Protein AF-A0A2V7X8F3-F1 (afdb_monomer_lite)

Radius of gyration: 17.61 Å; chains: 1; bounding box: 45×26×50 Å

Secondary structure (DSSP, 8-state):
-EEEEEEE-STTTTT--SS--SSGGGEEE-TTS-EEE-S---HHHHHHHHHHHHHSSTTTTEEEEEEEEEHHHHHHHHHHHHHTT-SSS-S-HHIIIIISS-SS--S-EE-TTTHHHHHHHHHHHHTTGGG--HHHHHHHHHHHHHHHHHHHH---EE-

pLDDT: mean 93.35, std 6.49, range [61.75, 98.62]

Foldseek 3Di:
DADKKFWFACCVVVVNFPDDQPCNVQWDADPQRAIDGPDDDDPVSVVSRLVSCQRRDPCRGTPDMDGLTAQVLLVVLLVVQVVPQDDDDRLQCCCCPPNSVGGDDFPDWAQLVCLVSNLSSLVVVVVVVVPDDPSNNRNSVSSNVRSVSCPVRSGIMGD

Sequence (159 aa):
MSLDAYVRCSCIRDGKARKPHPFPDRFTWDESSAPSLTGDPDQAEWDAHDKWVQQACEHEGYLVSEFLGNITRIRNVREFVRGLQGNPGPKFPILLKKVVYDGTHTGDWVPANQTPELLKEVNLVLQSSDILTPGEQEFFEAMKRLCEASLATGNPIGF

Structure (mmCIF, N/CA/C/O backbone):
data_AF-A0A2V7X8F3-F1
#
_entry.id   AF-A0A2V7X8F3-F1
#
loop_
_atom_site.group_PDB
_atom_site.id
_atom_site.type_symbol
_atom_site.label_atom_id
_atom_site.label_alt_id
_atom_site.label_comp_id
_atom_site.label_asym_id
_atom_site.label_entity_id
_atom_site.label_seq_id
_atom_site.pdbx_PDB_ins_code
_atom_site.Cartn_x
_atom_site.Cartn_y
_atom_site.Cartn_z
_atom_site.occupancy
_atom_site.B_iso_or_equiv
_atom_site.auth_seq_id
_atom_site.auth_comp_id
_atom_site.auth_asym_id
_atom_site.auth_atom_id
_atom_site.pdbx_PDB_model_num
ATOM 1 N N . MET A 1 1 ? 6.928 13.513 10.601 1.00 83.12 1 MET A N 1
ATOM 2 C CA . MET A 1 1 ? 7.015 12.076 10.287 1.00 83.12 1 MET A CA 1
ATOM 3 C C . MET A 1 1 ? 5.606 11.513 10.228 1.00 83.12 1 MET A C 1
ATOM 5 O O . MET A 1 1 ? 4.801 11.839 11.107 1.00 83.12 1 MET A O 1
ATOM 9 N N . SER A 1 2 ? 5.318 10.765 9.171 1.00 92.06 2 SER A N 1
ATOM 10 C CA . SER A 1 2 ? 4.011 10.199 8.845 1.00 92.06 2 SER A CA 1
ATOM 11 C C . SER A 1 2 ? 4.119 8.715 8.545 1.00 92.06 2 SER A C 1
ATOM 13 O O . SER A 1 2 ? 5.218 8.206 8.337 1.00 92.06 2 SER A O 1
ATOM 15 N N . LEU A 1 3 ? 2.963 8.065 8.562 1.00 95.31 3 LEU A N 1
ATOM 16 C CA . LEU A 1 3 ? 2.736 6.771 7.968 1.00 95.31 3 LEU A CA 1
ATOM 17 C C . LEU A 1 3 ? 1.875 6.982 6.725 1.00 95.31 3 LEU A C 1
ATOM 19 O O . LEU A 1 3 ? 0.766 7.524 6.802 1.00 95.31 3 LEU A O 1
ATOM 23 N N . ASP A 1 4 ? 2.411 6.539 5.606 1.00 96.12 4 ASP A N 1
ATOM 24 C CA . ASP A 1 4 ? 1.786 6.532 4.298 1.00 96.12 4 ASP A CA 1
ATOM 25 C C . ASP A 1 4 ? 1.704 5.072 3.853 1.00 96.12 4 ASP A C 1
ATOM 27 O O . ASP A 1 4 ? 2.460 4.230 4.334 1.00 96.12 4 ASP A O 1
ATOM 31 N N . ALA A 1 5 ? 0.748 4.741 2.994 1.00 97.31 5 ALA A N 1
ATOM 32 C CA . ALA A 1 5 ? 0.618 3.383 2.494 1.00 97.31 5 ALA A CA 1
ATOM 33 C C . ALA A 1 5 ? 0.110 3.366 1.062 1.00 97.31 5 ALA A C 1
ATOM 35 O O . ALA A 1 5 ? -0.655 4.236 0.641 1.00 97.31 5 ALA A O 1
ATOM 36 N N . TYR A 1 6 ? 0.512 2.351 0.308 1.00 97.06 6 TYR A N 1
ATOM 37 C CA . TYR A 1 6 ? 0.161 2.249 -1.099 1.00 97.06 6 TYR A CA 1
ATOM 38 C C . TYR A 1 6 ? -0.014 0.805 -1.559 1.00 97.06 6 TYR A C 1
ATOM 40 O O . TYR A 1 6 ? 0.518 -0.142 -0.982 1.00 97.06 6 TYR A O 1
ATOM 48 N N . VAL A 1 7 ? -0.740 0.648 -2.664 1.00 97.25 7 VAL A N 1
ATOM 49 C CA . VAL A 1 7 ? -0.807 -0.591 -3.441 1.00 97.25 7 VAL A CA 1
ATOM 50 C C . VAL A 1 7 ? -0.460 -0.264 -4.882 1.00 97.25 7 VAL A C 1
ATOM 52 O O . VAL A 1 7 ? -1.083 0.598 -5.507 1.00 97.25 7 VAL A O 1
ATOM 55 N N . ARG A 1 8 ? 0.530 -0.967 -5.434 1.00 95.44 8 ARG A N 1
ATOM 56 C CA . ARG A 1 8 ? 0.925 -0.792 -6.835 1.00 95.44 8 ARG A CA 1
ATOM 57 C C . ARG A 1 8 ? -0.156 -1.293 -7.787 1.00 95.44 8 ARG A C 1
ATOM 59 O O . ARG A 1 8 ? -0.854 -2.264 -7.499 1.00 95.44 8 ARG A O 1
ATOM 66 N N . CYS A 1 9 ? -0.272 -0.668 -8.954 1.00 95.19 9 CYS A N 1
ATOM 67 C CA . CYS A 1 9 ? -1.123 -1.205 -10.016 1.00 95.19 9 CYS A CA 1
ATOM 68 C C . CYS A 1 9 ? -0.503 -2.475 -10.632 1.00 95.19 9 CYS A C 1
ATOM 70 O O . CYS A 1 9 ? 0.702 -2.708 -10.542 1.00 95.19 9 CYS A O 1
ATOM 72 N N . SER A 1 10 ? -1.315 -3.288 -11.307 1.00 94.94 10 SER A N 1
ATOM 73 C CA . SER A 1 10 ? -0.842 -4.467 -12.047 1.00 94.94 10 SER A CA 1
ATOM 74 C C . SER A 1 10 ? -0.542 -4.184 -13.523 1.00 94.94 10 SER A C 1
ATOM 76 O O . SER A 1 10 ? -0.138 -5.088 -14.244 1.00 94.94 10 SER A O 1
ATOM 78 N N . CYS A 1 11 ? -0.717 -2.946 -14.004 1.00 95.25 11 CYS A N 1
ATOM 79 C CA . CYS A 1 11 ? -0.718 -2.635 -15.439 1.00 95.25 11 CYS A CA 1
ATOM 80 C C . CYS A 1 11 ? 0.555 -3.069 -16.172 1.00 95.25 11 CYS A C 1
ATOM 82 O O . CYS A 1 11 ? 0.457 -3.619 -17.264 1.00 95.25 11 CYS A O 1
ATOM 84 N N . ILE A 1 12 ? 1.732 -2.845 -15.583 1.00 94.25 12 ILE A N 1
ATOM 85 C CA . ILE A 1 12 ? 3.006 -3.260 -16.186 1.00 94.25 12 ILE A CA 1
ATOM 86 C C . ILE A 1 12 ? 3.069 -4.789 -16.304 1.00 94.25 12 ILE A C 1
ATOM 88 O O . ILE A 1 12 ? 3.363 -5.308 -17.378 1.00 94.25 12 ILE A O 1
ATOM 92 N N . ARG A 1 13 ? 2.727 -5.508 -15.227 1.00 92.56 13 ARG A N 1
ATOM 93 C CA . ARG A 1 13 ? 2.693 -6.979 -15.195 1.00 92.56 13 ARG A CA 1
ATOM 94 C C . ARG A 1 13 ? 1.686 -7.557 -16.189 1.00 92.56 13 ARG A C 1
ATOM 96 O O . ARG A 1 13 ? 1.964 -8.567 -16.822 1.00 92.56 13 ARG A O 1
ATOM 103 N N . ASP A 1 14 ? 0.553 -6.886 -16.361 1.00 94.00 14 ASP A N 1
ATOM 104 C CA . ASP A 1 14 ? -0.520 -7.290 -17.272 1.00 94.00 14 ASP A CA 1
ATOM 105 C C . ASP A 1 14 ? -0.251 -6.875 -18.736 1.00 94.00 14 ASP A C 1
ATOM 107 O O . ASP A 1 14 ? -1.139 -6.989 -19.582 1.00 94.00 14 ASP A O 1
ATOM 111 N N . GLY A 1 15 ? 0.937 -6.342 -19.052 1.00 92.81 15 GLY A N 1
ATOM 112 C CA . GLY A 1 15 ? 1.315 -5.940 -20.412 1.00 92.81 15 GLY A CA 1
ATOM 113 C C . GLY A 1 15 ? 0.616 -4.675 -20.923 1.00 92.81 15 GLY A C 1
ATOM 114 O O . GLY A 1 15 ? 0.593 -4.423 -22.124 1.00 92.81 15 GLY A O 1
ATOM 115 N N . LYS A 1 16 ? 0.051 -3.857 -20.030 1.00 93.81 16 LYS A N 1
ATOM 116 C CA . LYS A 1 16 ? -0.671 -2.612 -20.356 1.00 93.81 16 LYS A CA 1
ATOM 117 C C . LYS A 1 16 ? 0.231 -1.372 -20.350 1.00 93.81 16 LYS A C 1
ATOM 119 O O . LYS A 1 16 ? -0.269 -0.248 -20.322 1.00 93.81 16 LYS A O 1
ATOM 124 N N . ALA A 1 17 ? 1.551 -1.557 -20.333 1.00 93.62 17 ALA A N 1
ATOM 125 C CA . ALA A 1 17 ? 2.494 -0.451 -20.401 1.00 93.62 17 ALA A CA 1
ATOM 126 C C . ALA A 1 17 ? 2.414 0.242 -21.773 1.00 93.62 17 ALA A C 1
ATOM 128 O O . ALA A 1 17 ? 2.504 -0.401 -22.816 1.00 93.62 17 ALA A O 1
ATOM 129 N N . ARG A 1 18 ? 2.273 1.571 -21.780 1.00 91.88 18 ARG A N 1
ATOM 130 C CA . ARG A 1 18 ? 2.137 2.387 -23.002 1.00 91.88 18 ARG A CA 1
ATOM 131 C C . ARG A 1 18 ? 3.407 2.419 -23.854 1.00 91.88 18 ARG A C 1
ATOM 133 O O . ARG A 1 18 ? 3.336 2.670 -25.054 1.00 91.88 18 ARG A O 1
ATOM 140 N N . LYS A 1 19 ? 4.570 2.237 -23.227 1.00 91.12 19 LYS A N 1
ATOM 141 C CA . LYS A 1 19 ? 5.893 2.283 -23.859 1.00 91.12 19 LYS A CA 1
ATOM 142 C C . LYS A 1 19 ? 6.751 1.125 -23.347 1.00 91.12 19 LYS A C 1
ATOM 144 O O . LYS A 1 19 ? 6.605 0.761 -22.180 1.00 91.12 19 LYS A O 1
ATOM 149 N N . PRO A 1 20 ? 7.668 0.583 -24.163 1.00 93.56 20 PRO A N 1
ATOM 150 C CA . PRO A 1 20 ? 8.621 -0.421 -23.700 1.00 93.56 20 PRO A CA 1
ATOM 151 C C . PRO A 1 20 ? 9.550 0.153 -22.623 1.00 93.56 20 PRO A C 1
ATOM 153 O O . PRO A 1 20 ? 9.831 1.354 -22.621 1.00 93.56 20 PRO A O 1
ATOM 156 N N . HIS A 1 21 ? 10.006 -0.709 -21.713 1.00 96.44 21 HIS A N 1
ATOM 157 C CA . HIS A 1 21 ? 10.983 -0.354 -20.683 1.00 96.44 21 HIS A CA 1
ATOM 158 C C . HIS A 1 21 ? 12.335 0.004 -21.338 1.00 96.44 21 HIS A C 1
ATOM 160 O O . HIS A 1 21 ? 12.723 -0.675 -22.290 1.00 96.44 21 HIS A O 1
ATOM 166 N N . PRO A 1 22 ? 13.065 1.034 -20.862 1.00 96.06 22 PRO A N 1
ATOM 167 C CA . PRO A 1 22 ? 14.349 1.449 -21.447 1.00 96.06 22 PRO A CA 1
ATOM 168 C C . PRO A 1 22 ? 15.447 0.376 -21.367 1.00 96.06 22 PRO A C 1
ATOM 170 O O . PRO A 1 22 ? 16.332 0.343 -22.216 1.00 96.06 22 PRO A O 1
ATOM 173 N N . PHE A 1 23 ? 15.362 -0.525 -20.385 1.00 96.56 23 PHE A N 1
ATOM 174 C CA . PHE A 1 23 ? 16.315 -1.618 -20.151 1.00 96.56 23 PHE A CA 1
ATOM 175 C C . PHE A 1 23 ? 15.576 -2.962 -20.013 1.00 96.56 23 PHE A C 1
ATOM 177 O O . PHE A 1 23 ? 15.403 -3.448 -18.896 1.00 96.56 23 PHE A O 1
ATOM 184 N N . PRO A 1 24 ? 15.015 -3.531 -21.092 1.00 94.44 24 PRO A N 1
ATOM 185 C CA . PRO A 1 24 ? 14.143 -4.705 -20.994 1.00 94.44 24 PRO A CA 1
ATOM 186 C C . PRO A 1 24 ? 14.872 -5.934 -20.433 1.00 94.44 24 PRO A C 1
ATOM 188 O O . PRO A 1 24 ? 14.309 -6.642 -19.606 1.00 94.44 24 PRO A O 1
ATOM 191 N N . ASP A 1 25 ? 16.142 -6.128 -20.794 1.00 96.12 25 ASP A N 1
ATOM 192 C CA . ASP A 1 25 ? 16.941 -7.286 -20.362 1.00 96.12 25 ASP A CA 1
ATOM 193 C C . ASP A 1 25 ? 17.358 -7.232 -18.884 1.00 96.12 25 ASP A C 1
ATOM 195 O O . ASP A 1 25 ? 17.817 -8.226 -18.328 1.00 96.12 25 ASP A O 1
ATOM 199 N N . ARG A 1 26 ? 17.210 -6.066 -18.242 1.00 96.06 26 ARG A N 1
ATOM 200 C CA . ARG A 1 26 ? 17.520 -5.848 -16.820 1.00 96.06 26 ARG A CA 1
ATOM 201 C C . ARG A 1 26 ? 16.272 -5.701 -15.956 1.00 96.06 26 ARG A C 1
ATOM 203 O O . ARG A 1 26 ? 16.394 -5.571 -14.741 1.00 96.06 26 ARG A O 1
ATOM 210 N N . PHE A 1 27 ? 15.091 -5.663 -16.568 1.00 96.38 27 PHE A N 1
ATOM 211 C CA . PHE A 1 27 ? 13.840 -5.451 -15.858 1.00 96.38 27 PHE A CA 1
ATOM 212 C C . PHE A 1 27 ? 13.476 -6.683 -15.027 1.00 96.38 27 PHE A C 1
ATOM 214 O O . PHE A 1 27 ? 13.430 -7.800 -15.540 1.00 96.38 27 PHE A O 1
ATOM 221 N N . THR A 1 28 ? 13.175 -6.470 -13.750 1.00 95.69 28 THR A N 1
ATOM 222 C CA . THR A 1 28 ? 12.753 -7.528 -12.830 1.00 95.69 28 THR A CA 1
ATOM 223 C C . THR A 1 28 ? 11.691 -7.020 -11.858 1.00 95.69 28 THR A C 1
ATOM 225 O O . THR A 1 28 ? 11.369 -5.832 -11.827 1.00 95.69 28 THR A O 1
ATOM 228 N N . TRP A 1 29 ? 11.154 -7.934 -11.056 1.00 93.00 29 TRP A N 1
ATOM 229 C CA . TRP A 1 29 ? 10.313 -7.631 -9.905 1.00 93.00 29 TRP A CA 1
ATOM 230 C C . TRP A 1 29 ? 11.080 -7.956 -8.627 1.00 93.00 29 TRP A C 1
ATOM 232 O O . TRP A 1 29 ? 11.741 -8.995 -8.561 1.00 93.00 29 TRP A O 1
ATOM 242 N N . ASP A 1 30 ? 11.008 -7.077 -7.633 1.00 90.12 30 ASP A N 1
ATOM 243 C CA . ASP A 1 30 ? 11.584 -7.339 -6.315 1.00 90.12 30 ASP A CA 1
ATOM 244 C C . ASP A 1 30 ? 10.644 -8.175 -5.420 1.00 90.12 30 ASP A C 1
ATOM 246 O O . ASP A 1 30 ? 9.554 -8.594 -5.824 1.00 90.12 30 ASP A O 1
ATOM 250 N N . GLU A 1 31 ? 11.063 -8.423 -4.176 1.00 83.88 31 GLU A N 1
ATOM 251 C CA . GLU A 1 31 ? 10.294 -9.200 -3.192 1.00 83.88 31 GLU A CA 1
ATOM 252 C C . GLU A 1 31 ? 8.955 -8.546 -2.804 1.00 83.88 31 GLU A C 1
ATOM 254 O O . GLU A 1 31 ? 8.022 -9.234 -2.383 1.00 83.88 31 GLU A O 1
ATOM 259 N N . SER A 1 32 ? 8.830 -7.230 -2.993 1.00 81.56 32 SER A N 1
ATOM 260 C CA . SER A 1 32 ? 7.601 -6.462 -2.776 1.00 81.56 32 SER A CA 1
ATOM 261 C C . SER A 1 32 ? 6.706 -6.409 -4.022 1.00 81.56 32 SER A C 1
ATOM 263 O O . SER A 1 32 ? 5.683 -5.724 -4.035 1.00 81.56 32 SER A O 1
ATOM 265 N N . SER A 1 33 ? 7.050 -7.155 -5.081 1.00 84.69 33 SER A N 1
ATOM 266 C CA . SER A 1 33 ? 6.392 -7.073 -6.391 1.00 84.69 33 SER A CA 1
ATOM 267 C C . SER A 1 33 ? 6.457 -5.668 -7.009 1.00 84.69 33 SER A C 1
ATOM 269 O O . SER A 1 33 ? 5.574 -5.286 -7.783 1.00 84.69 33 SER A O 1
ATOM 271 N N . ALA A 1 34 ? 7.492 -4.889 -6.685 1.00 89.31 34 ALA A N 1
ATOM 272 C CA . ALA A 1 34 ? 7.766 -3.611 -7.322 1.00 89.31 34 ALA A CA 1
ATOM 273 C C . ALA A 1 34 ? 8.660 -3.793 -8.563 1.00 89.31 34 ALA A C 1
ATOM 275 O O . ALA A 1 34 ? 9.534 -4.665 -8.570 1.00 89.31 34 ALA A O 1
ATOM 276 N N . PRO A 1 35 ? 8.448 -2.989 -9.625 1.00 93.38 35 PRO A N 1
ATOM 277 C CA . PRO A 1 35 ? 9.386 -2.887 -10.738 1.00 93.38 35 PRO A CA 1
ATOM 278 C C . PRO A 1 35 ? 10.792 -2.550 -10.235 1.00 93.38 35 PRO A C 1
ATOM 280 O O . PRO A 1 35 ? 10.937 -1.681 -9.381 1.00 93.38 35 PRO A O 1
ATOM 283 N N . SER A 1 36 ? 11.809 -3.233 -10.755 1.00 95.44 36 SER A N 1
ATOM 284 C CA . SER A 1 36 ? 13.200 -3.025 -10.353 1.00 95.44 36 SER A CA 1
ATOM 285 C C . SER A 1 36 ? 14.176 -3.360 -11.489 1.00 95.44 36 SER A C 1
ATOM 287 O O . SER A 1 36 ? 13.776 -3.809 -12.571 1.00 95.44 36 SER A O 1
ATOM 289 N N . LEU A 1 37 ? 15.467 -3.141 -11.240 1.00 96.88 37 LEU A N 1
ATOM 290 C CA . LEU A 1 37 ? 16.572 -3.424 -12.151 1.00 96.88 37 LEU A CA 1
ATOM 291 C C . LEU A 1 37 ? 17.540 -4.439 -11.537 1.00 96.88 37 LEU A C 1
ATOM 293 O O . LEU A 1 37 ? 17.941 -4.317 -10.383 1.00 96.88 37 LEU A O 1
ATOM 297 N N . THR A 1 38 ? 17.983 -5.415 -12.327 1.00 96.56 38 THR A N 1
ATOM 298 C CA . THR A 1 38 ? 19.067 -6.327 -11.934 1.00 96.56 38 THR A CA 1
ATOM 299 C C . THR A 1 38 ? 20.450 -5.688 -12.101 1.00 96.56 38 THR A C 1
ATOM 301 O O . THR A 1 38 ? 20.650 -4.823 -12.964 1.00 96.56 38 THR A O 1
ATOM 304 N N . GLY A 1 39 ? 21.440 -6.215 -11.376 1.00 93.69 39 GLY A N 1
ATOM 305 C CA . GLY A 1 39 ? 22.843 -5.801 -11.462 1.00 93.69 39 GLY A CA 1
ATOM 306 C C . GLY A 1 39 ? 23.160 -4.662 -10.498 1.00 93.69 39 GLY A C 1
ATOM 307 O O . GLY A 1 39 ? 22.597 -4.616 -9.410 1.00 93.69 39 GLY A O 1
ATOM 308 N N . ASP A 1 40 ? 24.050 -3.761 -10.910 1.00 94.50 40 ASP A N 1
ATOM 309 C CA . ASP A 1 40 ? 24.426 -2.555 -10.161 1.00 94.50 40 ASP A CA 1
ATOM 310 C C . ASP A 1 40 ? 24.089 -1.328 -11.027 1.00 94.50 40 ASP A C 1
ATOM 312 O O . ASP A 1 40 ? 24.925 -0.900 -11.828 1.00 94.50 40 ASP A O 1
ATOM 316 N N . PRO A 1 41 ? 22.818 -0.873 -11.046 1.00 95.94 41 PRO A N 1
ATOM 317 C CA . PRO A 1 41 ? 22.398 0.235 -11.895 1.00 95.94 41 PRO A CA 1
ATOM 318 C C . PRO A 1 41 ? 22.968 1.557 -11.395 1.00 95.94 41 PRO A C 1
ATOM 320 O O . PRO A 1 41 ? 22.945 1.837 -10.194 1.00 95.94 41 PRO A O 1
ATOM 323 N N . ASP A 1 42 ? 23.433 2.391 -12.321 1.00 97.25 42 ASP A N 1
ATOM 324 C CA . ASP A 1 42 ? 23.843 3.749 -11.976 1.00 97.25 42 ASP A CA 1
ATOM 325 C C . ASP A 1 42 ? 22.631 4.678 -11.748 1.00 97.25 42 ASP A C 1
ATOM 327 O O . ASP A 1 42 ? 21.471 4.312 -11.959 1.00 97.25 42 ASP A O 1
ATOM 331 N N . GLN A 1 43 ? 22.891 5.910 -11.298 1.00 97.25 43 GLN A N 1
ATOM 332 C CA . GLN A 1 43 ? 21.829 6.885 -11.026 1.00 97.25 43 GLN A CA 1
ATOM 333 C C . GLN A 1 43 ? 20.996 7.217 -12.273 1.00 97.25 43 GLN A C 1
ATOM 335 O O . GLN A 1 43 ? 19.787 7.396 -12.168 1.00 97.25 43 GLN A O 1
ATOM 340 N N . ALA A 1 44 ? 21.617 7.296 -13.451 1.00 97.75 44 ALA A N 1
ATOM 341 C CA . ALA A 1 44 ? 20.901 7.633 -14.676 1.00 97.75 44 ALA A CA 1
ATOM 342 C C . ALA A 1 44 ? 19.975 6.487 -15.112 1.00 97.75 44 ALA A C 1
ATOM 344 O O . ALA A 1 44 ? 18.888 6.733 -15.642 1.00 97.75 44 ALA A O 1
ATOM 345 N N . GLU A 1 45 ? 20.380 5.241 -14.868 1.00 97.56 45 GLU A N 1
ATOM 346 C CA . GLU A 1 45 ? 19.537 4.069 -15.087 1.00 97.56 45 GLU A CA 1
ATOM 347 C C . GLU A 1 45 ? 18.344 4.038 -14.128 1.00 97.56 45 GLU A C 1
ATOM 349 O O . GLU A 1 45 ? 17.222 3.798 -14.585 1.00 97.56 45 GLU A O 1
ATOM 354 N N . TRP A 1 46 ? 18.550 4.350 -12.843 1.00 97.25 46 TRP A N 1
ATOM 355 C CA . TRP A 1 46 ? 17.455 4.501 -11.879 1.00 97.25 46 TRP A CA 1
ATOM 356 C C . TRP A 1 46 ? 16.491 5.622 -12.269 1.00 97.25 46 TRP A C 1
ATOM 358 O O . TRP A 1 46 ? 15.286 5.390 -12.341 1.00 97.25 46 TRP A O 1
ATOM 368 N N . ASP A 1 47 ? 17.002 6.797 -12.641 1.00 97.69 47 ASP A N 1
ATOM 369 C CA . ASP A 1 47 ? 16.172 7.927 -13.070 1.00 97.69 47 ASP A CA 1
ATOM 370 C C . ASP A 1 47 ? 15.319 7.570 -14.302 1.00 97.69 47 ASP A C 1
ATOM 372 O O . ASP A 1 47 ? 14.139 7.927 -14.398 1.00 97.69 47 ASP A O 1
ATOM 376 N N . ALA A 1 48 ? 15.903 6.855 -15.271 1.00 97.75 48 ALA A N 1
ATOM 377 C CA . ALA A 1 48 ? 15.193 6.406 -16.464 1.00 97.75 48 ALA A CA 1
ATOM 378 C C . ALA A 1 48 ? 14.150 5.320 -16.152 1.00 97.75 48 ALA A C 1
ATOM 380 O O . ALA A 1 48 ? 13.058 5.348 -16.732 1.00 97.75 48 ALA A O 1
ATOM 381 N N . HIS A 1 49 ? 14.462 4.393 -15.242 1.00 96.75 49 HIS A N 1
ATOM 382 C CA . HIS A 1 49 ? 13.534 3.376 -14.750 1.00 96.75 49 HIS A CA 1
ATOM 383 C C . HIS A 1 49 ? 12.340 4.008 -14.029 1.00 96.75 49 HIS A C 1
ATOM 385 O O . HIS A 1 49 ? 11.201 3.781 -14.434 1.00 96.75 49 HIS A O 1
ATOM 391 N N . ASP A 1 50 ? 12.581 4.861 -13.034 1.00 95.62 50 ASP A N 1
ATOM 392 C CA . ASP A 1 50 ? 11.535 5.495 -12.228 1.00 95.62 50 ASP A CA 1
ATOM 393 C C . ASP A 1 50 ? 10.615 6.360 -13.086 1.00 95.62 50 ASP A C 1
ATOM 395 O O . ASP A 1 50 ? 9.384 6.274 -13.002 1.00 95.62 50 ASP A O 1
ATOM 399 N N . LYS A 1 51 ? 11.205 7.141 -13.999 1.00 96.50 51 LYS A N 1
ATOM 400 C CA . LYS A 1 51 ? 10.445 7.922 -14.976 1.00 96.50 51 LYS A CA 1
ATOM 401 C C . LYS A 1 51 ? 9.582 7.032 -15.862 1.00 96.50 51 LYS A C 1
ATOM 403 O O . LYS A 1 51 ? 8.451 7.399 -16.183 1.00 96.50 51 LYS A O 1
ATOM 408 N N . TRP A 1 52 ? 10.101 5.881 -16.287 1.00 97.00 52 TRP A N 1
ATOM 409 C CA . TRP A 1 52 ? 9.311 4.938 -17.065 1.00 97.00 52 TRP A CA 1
ATOM 410 C C . TRP A 1 52 ? 8.170 4.349 -16.233 1.00 97.00 52 TRP A C 1
ATOM 412 O O . TRP A 1 52 ? 7.042 4.350 -16.717 1.00 97.00 52 TRP A O 1
ATOM 422 N N . VAL A 1 53 ? 8.412 3.918 -14.990 1.00 95.31 53 VAL A N 1
ATOM 423 C CA . VAL A 1 53 ? 7.380 3.353 -14.100 1.00 95.31 53 VAL A CA 1
ATOM 424 C C . VAL A 1 53 ? 6.228 4.342 -13.907 1.00 95.31 53 VAL A C 1
ATOM 426 O O . VAL A 1 53 ? 5.066 3.966 -14.076 1.00 95.31 53 VAL A O 1
ATOM 429 N N . GLN A 1 54 ? 6.543 5.615 -13.653 1.00 94.31 54 GLN A N 1
ATOM 430 C CA . GLN A 1 54 ? 5.55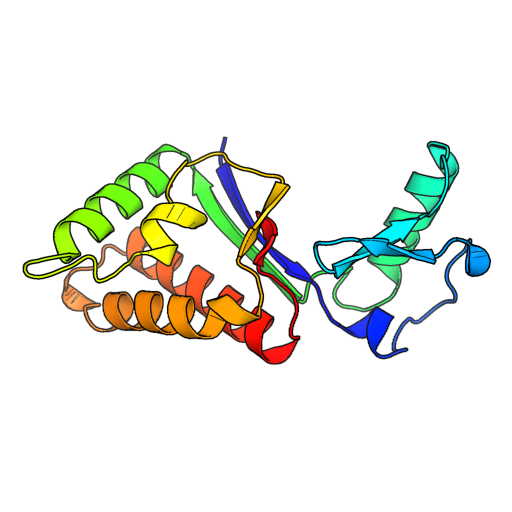0 6.686 -13.508 1.00 94.31 54 GLN A CA 1
ATOM 431 C C . GLN A 1 54 ? 4.749 6.946 -14.792 1.00 94.31 54 GLN A C 1
ATOM 433 O O . GLN A 1 54 ? 3.598 7.357 -14.736 1.00 94.31 54 GLN A O 1
ATOM 438 N N . GLN A 1 55 ? 5.326 6.710 -15.971 1.00 95.38 55 GLN A N 1
ATOM 439 C CA . GLN A 1 55 ? 4.678 7.013 -17.255 1.00 95.38 55 GLN A CA 1
ATOM 440 C C . GLN A 1 55 ? 4.109 5.778 -17.964 1.00 95.38 55 GLN A C 1
ATOM 442 O O . GLN A 1 55 ? 3.451 5.905 -19.004 1.00 95.38 55 GLN A O 1
ATOM 447 N N . ALA A 1 56 ? 4.362 4.582 -17.430 1.00 94.75 56 ALA A N 1
ATOM 448 C CA . ALA A 1 56 ? 4.003 3.322 -18.063 1.00 94.75 56 ALA A CA 1
ATOM 449 C C . ALA A 1 56 ? 2.484 3.158 -18.189 1.00 94.75 56 ALA A C 1
ATOM 451 O O . ALA A 1 56 ? 2.013 2.564 -19.158 1.00 94.75 56 ALA A O 1
ATOM 452 N N . CYS A 1 57 ? 1.701 3.699 -17.256 1.00 95.00 57 CYS A N 1
ATOM 453 C CA . CYS A 1 57 ? 0.242 3.628 -17.265 1.00 95.00 57 CYS A CA 1
ATOM 454 C C . CYS A 1 57 ? -0.381 4.883 -16.636 1.00 95.00 57 CYS A C 1
ATOM 456 O O . CYS A 1 57 ? 0.326 5.742 -16.126 1.00 95.00 57 CYS A O 1
ATOM 458 N N . GLU A 1 58 ? -1.710 4.984 -16.670 1.00 94.25 58 GLU A N 1
ATOM 459 C CA . GLU A 1 58 ? -2.463 6.112 -16.086 1.00 94.25 58 GLU A CA 1
ATOM 460 C C . GLU A 1 58 ? -2.394 6.173 -14.562 1.00 94.25 58 GLU A C 1
ATOM 462 O O . GLU A 1 58 ? -2.621 7.227 -13.987 1.00 94.25 58 GLU A O 1
ATOM 467 N N . HIS A 1 59 ? -2.067 5.054 -13.919 1.00 94.31 59 HIS A N 1
ATOM 468 C CA . HIS A 1 59 ? -1.991 4.943 -12.465 1.00 94.31 59 HIS A CA 1
ATOM 469 C C . HIS A 1 59 ? -0.647 5.411 -11.894 1.00 94.31 59 HIS A C 1
ATOM 471 O O . HIS A 1 59 ? -0.426 5.289 -10.698 1.00 94.31 59 HIS A O 1
ATOM 477 N N . GLU A 1 60 ? 0.305 5.833 -12.732 1.00 93.81 60 GLU A N 1
ATOM 478 C CA . GLU A 1 60 ? 1.640 6.270 -12.289 1.00 93.81 60 GLU A CA 1
ATOM 479 C C . GLU A 1 60 ? 2.378 5.247 -11.395 1.00 93.81 60 GLU A C 1
ATOM 481 O O . GLU A 1 60 ? 3.223 5.584 -10.571 1.00 93.81 60 GLU A O 1
ATOM 486 N N . GLY A 1 61 ? 2.051 3.960 -11.557 1.00 91.94 61 GLY A N 1
ATOM 487 C CA . GLY A 1 61 ? 2.594 2.857 -10.763 1.00 91.94 61 GLY A CA 1
ATOM 488 C C . GLY A 1 61 ? 1.783 2.488 -9.513 1.00 91.94 61 GLY A C 1
ATOM 489 O O . GLY A 1 61 ? 1.984 1.387 -8.995 1.00 91.94 61 GLY A O 1
ATOM 490 N N . TYR A 1 62 ? 0.820 3.306 -9.080 1.00 94.62 62 TYR A N 1
ATOM 491 C CA . TYR A 1 62 ? 0.046 3.123 -7.845 1.00 94.62 62 TYR A CA 1
ATOM 492 C C . TYR A 1 62 ? -1.458 3.054 -8.120 1.00 94.62 62 TYR A C 1
ATOM 494 O O . TYR A 1 62 ? -2.048 3.979 -8.662 1.00 94.62 62 TYR A O 1
ATOM 502 N N . LEU A 1 63 ? -2.109 1.957 -7.728 1.00 95.81 63 LEU A N 1
ATOM 503 C CA . LEU A 1 63 ? -3.569 1.857 -7.816 1.00 95.81 63 LEU A CA 1
ATOM 504 C C . LEU A 1 63 ? -4.249 2.677 -6.713 1.00 95.81 63 LEU A C 1
ATOM 506 O O . LEU A 1 63 ? -5.273 3.306 -6.956 1.00 95.81 63 LEU A O 1
ATOM 510 N N . VAL A 1 64 ? -3.676 2.652 -5.508 1.00 97.19 64 VAL A N 1
ATOM 511 C CA . VAL A 1 64 ? -4.122 3.420 -4.340 1.00 97.19 64 VAL A CA 1
ATOM 512 C C . VAL A 1 64 ? -2.886 3.910 -3.588 1.00 97.19 64 VAL A C 1
ATOM 514 O O . VAL A 1 64 ? -1.925 3.156 -3.435 1.00 97.19 64 VAL A O 1
ATOM 517 N N . SER A 1 65 ? -2.927 5.154 -3.113 1.00 96.50 65 SER A N 1
ATOM 518 C CA . SER A 1 65 ? -1.927 5.762 -2.230 1.00 96.50 65 SER A CA 1
ATOM 519 C C . SER A 1 65 ? -2.656 6.616 -1.198 1.00 96.50 65 SER A C 1
ATOM 521 O O . SER A 1 65 ? -3.455 7.475 -1.566 1.00 96.50 65 SER A O 1
ATOM 523 N N . GLU A 1 66 ? -2.401 6.377 0.083 1.00 97.31 66 GLU A N 1
ATOM 524 C CA . GLU A 1 66 ? -3.148 6.966 1.193 1.00 97.31 66 GLU A CA 1
ATOM 525 C C . GLU A 1 66 ? -2.195 7.510 2.257 1.00 97.31 66 GLU A C 1
ATOM 527 O O . GLU A 1 66 ? -1.269 6.827 2.696 1.00 97.31 66 GLU A O 1
ATOM 532 N N . PHE A 1 67 ? -2.483 8.718 2.735 1.00 95.62 67 PHE A N 1
ATOM 533 C CA . PHE A 1 67 ? -1.881 9.248 3.952 1.00 95.62 67 PHE A CA 1
ATOM 534 C C . PHE A 1 67 ? -2.642 8.696 5.162 1.00 95.62 67 PHE A C 1
ATOM 536 O O . PHE A 1 67 ? -3.785 9.088 5.418 1.00 95.62 67 PHE A O 1
ATOM 543 N N . LEU A 1 68 ? -2.022 7.800 5.932 1.00 96.44 68 LEU A N 1
ATOM 544 C CA . LEU A 1 68 ? -2.678 7.169 7.082 1.00 96.44 68 LEU A CA 1
ATOM 545 C C . LEU A 1 68 ? -2.637 8.059 8.328 1.00 96.44 68 LEU A C 1
ATOM 547 O O . LEU A 1 68 ? -3.575 8.074 9.130 1.00 96.44 68 LEU A O 1
ATOM 551 N N . GLY A 1 69 ? -1.580 8.853 8.499 1.00 94.81 69 GLY A N 1
ATOM 552 C CA . GLY A 1 69 ? -1.501 9.800 9.603 1.00 94.81 69 GLY A CA 1
ATOM 553 C C . GLY A 1 69 ? -0.096 10.201 10.005 1.00 94.81 69 GLY A C 1
ATOM 554 O O . GLY A 1 69 ? 0.890 9.594 9.619 1.00 94.81 69 GLY A O 1
ATOM 555 N N . ASN A 1 70 ? 0.004 11.216 10.862 1.00 95.31 70 ASN A N 1
ATOM 556 C CA . ASN A 1 70 ? 1.252 11.500 11.567 1.00 95.31 70 ASN A CA 1
ATOM 557 C C . ASN A 1 70 ? 1.452 10.548 12.762 1.00 95.31 70 ASN A C 1
ATOM 559 O O . ASN A 1 70 ? 0.518 9.876 13.203 1.00 95.31 70 ASN A O 1
ATOM 563 N N . ILE A 1 71 ? 2.654 10.564 13.344 1.00 94.62 71 ILE A N 1
ATOM 564 C CA . ILE A 1 71 ? 3.013 9.724 14.500 1.00 94.62 71 ILE A CA 1
ATOM 565 C C . ILE A 1 71 ? 2.002 9.788 15.663 1.00 94.62 71 ILE A C 1
ATOM 567 O O . ILE A 1 71 ? 1.744 8.778 16.318 1.00 94.62 71 ILE A O 1
ATOM 571 N N . THR A 1 72 ? 1.394 10.953 15.913 1.00 94.56 72 THR A N 1
ATOM 572 C CA . THR A 1 72 ? 0.387 11.132 16.969 1.00 94.56 72 THR A CA 1
ATOM 573 C C . THR A 1 72 ? -0.913 10.416 16.617 1.00 94.56 72 THR A C 1
ATOM 575 O O . THR A 1 72 ? -1.452 9.695 17.455 1.00 94.56 72 THR A O 1
ATOM 578 N N . ARG A 1 73 ? -1.398 10.557 15.375 1.00 94.44 73 ARG A N 1
ATOM 579 C CA . ARG A 1 73 ? -2.589 9.840 14.894 1.00 94.44 73 ARG A CA 1
ATOM 580 C C . ARG A 1 73 ? -2.378 8.332 14.964 1.00 94.44 73 ARG A C 1
ATOM 582 O O . ARG A 1 73 ? -3.228 7.649 15.524 1.00 94.44 73 ARG A O 1
ATOM 589 N N . ILE A 1 74 ? -1.241 7.822 14.486 1.00 96.50 74 ILE A N 1
ATOM 590 C CA . ILE A 1 74 ? -0.972 6.376 14.503 1.00 96.50 74 ILE A CA 1
ATOM 591 C C . ILE A 1 74 ? -0.874 5.838 15.933 1.00 96.50 74 ILE A C 1
ATOM 593 O O . ILE A 1 74 ? -1.426 4.780 16.234 1.00 96.50 74 ILE A O 1
ATOM 597 N N . ARG A 1 75 ? -0.257 6.592 16.855 1.00 95.50 75 ARG A N 1
ATOM 598 C CA . ARG A 1 75 ? -0.269 6.242 18.282 1.00 95.50 75 ARG A CA 1
ATOM 599 C C . ARG A 1 75 ? -1.699 6.142 18.821 1.00 95.50 75 ARG A C 1
ATOM 601 O O . ARG A 1 75 ? -2.003 5.161 19.492 1.00 95.50 75 ARG A O 1
ATOM 608 N N . ASN A 1 76 ? -2.555 7.122 18.535 1.00 95.06 76 ASN A N 1
ATOM 609 C CA . ASN A 1 76 ? -3.936 7.133 19.023 1.00 95.06 76 ASN A CA 1
ATOM 610 C C . ASN A 1 76 ? -4.742 5.957 18.459 1.00 95.06 76 ASN A C 1
ATOM 612 O O . ASN A 1 76 ? -5.370 5.233 19.227 1.00 95.06 76 ASN A O 1
ATOM 616 N N . VAL A 1 77 ? -4.642 5.705 17.149 1.00 95.50 77 VAL A N 1
ATOM 617 C CA . VAL A 1 77 ? -5.276 4.549 16.496 1.00 95.50 77 VAL A CA 1
ATOM 618 C C . VAL A 1 77 ? -4.792 3.238 17.118 1.00 95.50 77 VAL A C 1
ATOM 620 O O . VAL A 1 77 ? -5.599 2.359 17.403 1.00 95.50 77 VAL A O 1
ATOM 623 N N . ARG A 1 78 ? -3.490 3.094 17.395 1.00 95.31 78 ARG A N 1
ATOM 624 C CA . ARG A 1 78 ? -2.960 1.898 18.066 1.00 95.31 78 ARG A CA 1
ATOM 625 C C . ARG A 1 78 ? -3.583 1.684 19.444 1.00 95.31 78 ARG A C 1
ATOM 627 O O . ARG A 1 78 ? -3.965 0.557 19.756 1.00 95.31 78 ARG A O 1
ATOM 634 N N . GLU A 1 79 ? -3.655 2.721 20.276 1.00 93.81 79 GLU A N 1
ATOM 635 C CA . GLU A 1 79 ? -4.253 2.601 21.612 1.00 93.81 79 GLU A CA 1
ATOM 636 C C . GLU A 1 79 ? -5.754 2.296 21.533 1.00 93.81 79 GLU A C 1
ATOM 638 O O . GLU A 1 79 ? -6.247 1.451 22.280 1.00 93.81 79 GLU A O 1
ATOM 643 N N . PHE A 1 80 ? -6.458 2.885 20.566 1.00 92.81 80 PHE A N 1
ATOM 644 C CA . PHE A 1 80 ? -7.850 2.557 20.279 1.00 92.81 80 PHE A CA 1
ATOM 645 C C . PHE A 1 80 ? -8.030 1.072 19.914 1.00 92.81 80 PHE A C 1
ATOM 647 O O . PHE A 1 80 ? -8.802 0.361 20.560 1.00 92.81 80 PHE A O 1
ATOM 654 N N . VAL A 1 81 ? -7.252 0.553 18.955 1.00 92.62 81 VAL A N 1
ATOM 655 C CA . VAL A 1 81 ? -7.310 -0.863 18.538 1.00 92.62 81 VAL A CA 1
ATOM 656 C C . VAL A 1 81 ? -6.969 -1.808 19.697 1.00 92.62 81 VAL A C 1
ATOM 658 O O . VAL A 1 81 ? -7.586 -2.867 19.833 1.00 92.62 81 VAL A O 1
ATOM 661 N N . ARG A 1 82 ? -6.025 -1.434 20.573 1.00 91.62 82 ARG A N 1
ATOM 662 C CA . ARG A 1 82 ? -5.731 -2.182 21.810 1.00 91.62 82 ARG A CA 1
ATOM 663 C C . ARG A 1 82 ? -6.936 -2.221 22.747 1.00 91.62 82 ARG A C 1
ATOM 665 O O . ARG A 1 82 ? -7.261 -3.292 23.254 1.00 91.62 82 ARG A O 1
ATOM 672 N N . GLY A 1 83 ? -7.624 -1.094 22.928 1.00 89.50 83 GLY A N 1
ATOM 673 C CA . GLY A 1 83 ? -8.845 -1.009 23.731 1.00 89.50 83 GLY A CA 1
ATOM 674 C C . GLY A 1 83 ? -9.966 -1.930 23.236 1.00 89.50 83 GLY A C 1
ATOM 675 O O . GLY A 1 83 ? -10.696 -2.501 24.044 1.00 89.50 83 GLY A O 1
ATOM 676 N N . LEU A 1 84 ? -10.060 -2.154 21.921 1.00 87.50 84 LEU A N 1
ATOM 677 C CA . LEU A 1 84 ? -11.077 -3.021 21.315 1.00 87.50 84 LEU A CA 1
ATOM 678 C C . LEU A 1 84 ? -10.813 -4.534 21.451 1.00 87.50 84 LEU A C 1
ATOM 680 O O . LEU A 1 84 ? -11.720 -5.334 21.186 1.00 87.50 84 LEU A O 1
ATOM 684 N N . GLN A 1 85 ? -9.603 -4.966 21.836 1.00 82.50 85 GLN A N 1
ATOM 685 C CA . GLN A 1 85 ? -9.244 -6.394 21.835 1.00 82.50 85 GLN A CA 1
ATOM 686 C C . GLN A 1 85 ? -10.176 -7.246 22.715 1.00 82.50 85 GLN A C 1
ATOM 688 O O . GLN A 1 85 ? -10.562 -8.340 22.301 1.00 82.50 85 GLN A O 1
ATOM 693 N N . GLY A 1 86 ? -10.630 -6.736 23.864 1.00 71.44 86 GLY A N 1
ATOM 694 C CA . GLY A 1 86 ? -11.461 -7.501 24.803 1.00 71.44 86 GLY A CA 1
ATOM 695 C C . GLY A 1 86 ? -10.808 -8.824 25.246 1.00 71.44 86 GLY A C 1
ATOM 696 O O . GLY A 1 86 ? -9.602 -9.004 25.114 1.00 71.44 86 GLY A O 1
ATOM 697 N N . ASN A 1 87 ? -11.607 -9.760 25.774 1.00 63.62 87 ASN A N 1
ATOM 698 C CA . ASN A 1 87 ? -11.160 -11.106 26.162 1.00 63.62 87 ASN A CA 1
ATOM 699 C C . ASN A 1 87 ? -12.087 -12.194 25.577 1.00 63.62 87 ASN A C 1
ATOM 701 O O . ASN A 1 87 ? -13.304 -12.004 25.643 1.00 63.62 87 ASN A O 1
ATOM 705 N N . PRO A 1 88 ? -11.562 -13.343 25.087 1.00 61.75 88 PRO A N 1
ATOM 706 C CA . PRO A 1 88 ? -10.145 -13.728 24.983 1.00 61.75 88 PRO A CA 1
ATOM 707 C C . PRO A 1 88 ? -9.523 -13.483 23.583 1.00 61.75 88 PRO A C 1
ATOM 709 O O . PRO A 1 88 ? -10.204 -13.595 22.567 1.00 61.75 88 PRO A O 1
ATOM 712 N N . GLY A 1 89 ? -8.201 -13.249 23.540 1.00 61.75 89 GLY A N 1
ATOM 713 C CA . GLY A 1 89 ? -7.349 -13.287 22.333 1.00 61.75 89 GLY A CA 1
ATOM 714 C C . GLY A 1 89 ? -7.233 -11.975 21.529 1.00 61.75 89 GLY A C 1
ATOM 715 O O . GLY A 1 89 ? -8.143 -11.149 21.556 1.00 61.75 89 GLY A O 1
ATOM 716 N N . PRO A 1 90 ? -6.118 -11.746 20.795 1.00 63.88 90 PRO A N 1
ATOM 717 C CA . PRO A 1 90 ? -5.954 -10.527 20.013 1.00 63.88 90 PRO A CA 1
ATOM 718 C C . PRO A 1 90 ? -6.849 -10.586 18.773 1.00 63.88 90 PRO A C 1
ATOM 720 O O . PRO A 1 90 ? -6.567 -11.328 17.838 1.00 63.88 90 PRO A O 1
ATOM 723 N N . LYS A 1 91 ? -7.906 -9.772 18.749 1.00 85.31 91 LYS A N 1
ATOM 724 C CA . LYS A 1 91 ? -8.800 -9.619 17.586 1.00 85.31 91 LYS A CA 1
ATOM 725 C C . LYS A 1 91 ? -8.137 -8.952 16.375 1.00 85.31 91 LYS A C 1
ATOM 727 O O . LYS A 1 91 ? -8.654 -9.070 15.273 1.00 85.31 91 LYS A O 1
ATOM 732 N N . PHE A 1 92 ? -7.015 -8.261 16.596 1.00 93.56 92 PHE A N 1
ATOM 733 C CA . PHE A 1 92 ? -6.372 -7.376 15.616 1.00 93.56 92 PHE A CA 1
ATOM 734 C C . PHE A 1 92 ? -4.854 -7.625 15.463 1.00 93.56 92 PHE A C 1
ATOM 736 O O . PHE A 1 92 ? -4.049 -6.719 15.716 1.00 93.56 92 PHE A O 1
ATOM 743 N N . PRO A 1 93 ? -4.404 -8.869 15.197 1.00 94.38 93 PRO A N 1
ATOM 744 C CA . PRO A 1 93 ? -2.982 -9.190 15.145 1.00 94.38 93 PRO A CA 1
ATOM 745 C C . PRO A 1 93 ? -2.228 -8.488 14.010 1.00 94.38 93 PRO A C 1
ATOM 747 O O . PRO A 1 93 ? -1.075 -8.122 14.233 1.00 94.38 93 PRO A O 1
ATOM 750 N N . ILE A 1 94 ? -2.821 -8.295 12.830 1.00 96.69 94 ILE A N 1
ATOM 751 C CA . ILE A 1 94 ? -2.136 -7.668 11.693 1.00 96.69 94 ILE A CA 1
ATOM 752 C C . ILE A 1 94 ? -2.093 -6.156 11.882 1.00 96.69 94 ILE A C 1
ATOM 754 O O . ILE A 1 94 ? -1.004 -5.586 11.820 1.00 96.69 94 ILE A O 1
ATOM 758 N N . LEU A 1 95 ? -3.221 -5.514 12.209 1.00 96.19 95 LEU A N 1
ATOM 759 C CA . LEU A 1 95 ? -3.263 -4.074 12.476 1.00 96.19 95 LEU A CA 1
ATOM 760 C C . LEU A 1 95 ? -2.191 -3.680 13.499 1.00 96.19 95 LEU A C 1
ATOM 762 O O . LEU A 1 95 ? -1.366 -2.810 13.236 1.00 96.19 95 LEU A O 1
ATOM 766 N N . LEU A 1 96 ? -2.130 -4.373 14.638 1.00 95.31 96 LEU A N 1
ATOM 767 C CA . LEU A 1 96 ? -1.223 -3.999 15.725 1.00 95.31 96 LEU A CA 1
ATOM 768 C C . LEU A 1 96 ? 0.248 -4.341 15.479 1.00 95.31 96 LEU A C 1
ATOM 770 O O . LEU A 1 96 ? 1.108 -3.677 16.054 1.00 95.31 96 LEU A O 1
ATOM 774 N N . LYS A 1 97 ? 0.548 -5.388 14.703 1.00 95.56 97 LYS A N 1
ATOM 775 C CA . LYS A 1 97 ? 1.929 -5.872 14.520 1.00 95.56 97 LYS A CA 1
ATOM 776 C C . LYS A 1 97 ? 2.563 -5.457 13.198 1.00 95.56 97 LYS A C 1
ATOM 778 O O . LYS A 1 97 ? 3.773 -5.595 13.075 1.00 95.56 97 LYS A O 1
ATOM 783 N N . LYS A 1 98 ? 1.765 -5.025 12.219 1.00 96.31 98 LYS A N 1
ATOM 784 C CA . LYS A 1 98 ? 2.223 -4.753 10.848 1.00 96.31 98 LYS A CA 1
ATOM 785 C C . LYS A 1 98 ? 1.781 -3.403 10.289 1.00 96.31 98 LYS A C 1
ATOM 787 O O . LYS A 1 98 ? 2.344 -2.993 9.293 1.00 96.31 98 LYS A O 1
ATOM 792 N N . VAL A 1 99 ? 0.789 -2.739 10.890 1.00 96.44 99 VAL A N 1
ATOM 793 C CA . VAL A 1 99 ? 0.266 -1.463 10.362 1.00 96.44 99 VAL A CA 1
ATOM 794 C C . VAL A 1 99 ? 0.488 -0.308 11.329 1.00 96.44 99 VAL A C 1
ATOM 796 O O . VAL A 1 99 ? 0.953 0.743 10.937 1.00 96.44 99 VAL A O 1
ATOM 799 N N . VAL A 1 100 ? 0.136 -0.468 12.607 1.00 96.06 100 VAL A N 1
ATOM 800 C CA . VAL A 1 100 ? 0.237 0.623 13.597 1.00 96.06 100 VAL A CA 1
ATOM 801 C C . VAL A 1 100 ? 1.256 0.327 14.695 1.00 96.06 100 VAL A C 1
ATOM 803 O O . VAL A 1 100 ? 1.211 0.914 15.780 1.00 96.06 100 VAL A O 1
ATOM 806 N N . TYR A 1 101 ? 2.185 -0.602 14.446 1.00 94.19 101 TYR A N 1
ATOM 807 C CA . TYR A 1 101 ? 3.231 -0.958 15.411 1.00 94.19 101 TYR A CA 1
ATOM 808 C C . TYR A 1 101 ? 4.216 0.203 15.636 1.00 94.19 101 TYR A C 1
ATOM 810 O O . TYR A 1 101 ? 4.682 0.400 16.759 1.00 94.19 101 TYR A O 1
ATOM 818 N N . ASP A 1 102 ? 4.437 1.021 14.608 1.00 89.81 102 ASP A N 1
ATOM 819 C CA . ASP A 1 102 ? 5.172 2.284 14.628 1.00 89.81 102 ASP 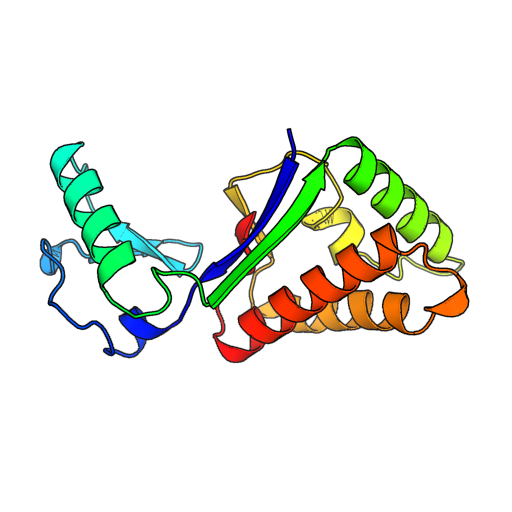A CA 1
ATOM 820 C C . ASP A 1 102 ? 4.366 3.338 13.840 1.00 89.81 102 ASP A C 1
ATOM 822 O O . ASP A 1 102 ? 3.523 2.992 13.022 1.00 89.81 102 ASP A O 1
ATOM 826 N N . GLY A 1 103 ? 4.553 4.625 14.126 1.00 87.00 103 GLY A N 1
ATOM 827 C CA . GLY A 1 103 ? 3.897 5.713 13.400 1.00 87.00 103 GLY A CA 1
ATOM 828 C C . GLY A 1 103 ? 4.715 6.293 12.250 1.00 87.00 103 GLY A C 1
ATOM 829 O O . GLY A 1 103 ? 4.284 7.293 11.679 1.00 87.00 103 GLY A O 1
ATOM 830 N N . THR A 1 104 ? 5.910 5.753 11.992 1.00 89.62 104 THR A N 1
ATOM 831 C CA . THR A 1 104 ? 6.867 6.292 11.015 1.00 89.62 104 THR A CA 1
ATOM 832 C C . THR A 1 104 ? 7.693 5.200 10.323 1.00 89.62 104 THR A C 1
ATOM 834 O O . THR A 1 104 ? 8.840 5.454 9.954 1.00 89.62 104 THR A O 1
ATOM 837 N N . HIS A 1 105 ? 7.181 3.969 10.232 1.00 91.06 105 HIS A N 1
ATOM 838 C CA . HIS A 1 105 ? 7.889 2.897 9.530 1.00 91.06 105 HIS A CA 1
ATOM 839 C C . HIS A 1 105 ? 7.791 3.065 8.011 1.00 91.06 105 HIS A C 1
ATOM 841 O O . HIS A 1 105 ? 6.873 3.713 7.517 1.00 91.06 105 HIS A O 1
ATOM 847 N N . THR A 1 106 ? 8.778 2.521 7.301 1.00 90.69 106 THR A N 1
ATOM 848 C CA . THR A 1 106 ? 8.843 2.523 5.838 1.00 90.69 106 THR A CA 1
ATOM 849 C C . THR A 1 106 ? 9.696 1.357 5.347 1.00 90.69 106 THR A C 1
ATOM 851 O O . THR A 1 106 ? 10.594 0.894 6.060 1.00 90.69 106 THR A O 1
ATOM 854 N N . GLY A 1 107 ? 9.436 0.899 4.125 1.00 87.50 107 GLY A N 1
ATOM 855 C CA . GLY A 1 107 ? 10.159 -0.185 3.465 1.00 87.50 107 GLY A CA 1
ATOM 856 C C . GLY A 1 107 ? 9.666 -1.582 3.837 1.00 87.50 107 GLY A C 1
ATOM 857 O O . GLY A 1 107 ? 10.217 -2.565 3.345 1.00 87.50 107 GLY A O 1
ATOM 858 N N . ASP A 1 108 ? 8.644 -1.694 4.682 1.00 92.88 108 ASP A N 1
ATOM 859 C CA . ASP A 1 108 ? 7.963 -2.944 4.995 1.00 92.88 108 ASP A CA 1
ATOM 860 C C . ASP A 1 108 ? 6.601 -3.035 4.294 1.00 92.88 108 ASP A C 1
ATOM 862 O O . ASP A 1 108 ? 6.120 -2.107 3.639 1.00 92.88 108 ASP A O 1
ATOM 866 N N . TRP A 1 109 ? 5.992 -4.218 4.367 1.00 95.38 109 TRP A N 1
ATOM 867 C CA . TRP A 1 109 ? 4.745 -4.490 3.668 1.00 95.38 109 TRP A CA 1
ATOM 868 C C . TRP A 1 109 ? 3.883 -5.545 4.358 1.00 95.38 109 TRP A C 1
ATOM 870 O O . TRP A 1 109 ? 4.354 -6.439 5.075 1.00 95.38 109 TRP A O 1
ATOM 880 N N . VAL A 1 110 ? 2.583 -5.482 4.070 1.00 96.75 110 VAL A N 1
ATOM 881 C CA . VAL A 1 110 ? 1.642 -6.580 4.304 1.00 96.75 110 VAL A CA 1
ATOM 882 C C . VAL A 1 110 ? 1.526 -7.389 3.009 1.00 96.75 110 VAL A C 1
ATOM 884 O O . VAL A 1 110 ? 1.032 -6.869 2.005 1.00 96.75 110 VAL A O 1
ATOM 887 N N . PRO A 1 111 ? 1.973 -8.660 2.998 1.00 95.81 111 PRO A N 1
ATOM 888 C CA . PRO A 1 111 ? 1.844 -9.528 1.834 1.00 95.81 111 PRO A CA 1
ATOM 889 C C . PRO A 1 111 ? 0.383 -9.729 1.418 1.00 95.81 111 PRO A C 1
ATOM 891 O O . PRO A 1 111 ? -0.492 -9.868 2.273 1.00 95.81 111 PRO A O 1
ATOM 894 N N . ALA A 1 112 ? 0.131 -9.854 0.112 1.00 95.38 112 ALA A N 1
ATOM 895 C CA . ALA A 1 112 ? -1.222 -10.008 -0.431 1.00 95.38 112 ALA A CA 1
ATOM 896 C C . ALA A 1 112 ? -1.993 -11.216 0.142 1.00 95.38 112 ALA A C 1
ATOM 898 O O . ALA A 1 112 ? -3.216 -11.181 0.252 1.00 95.38 112 ALA A O 1
ATOM 899 N N . ASN A 1 113 ? -1.291 -12.278 0.557 1.00 96.19 113 ASN A N 1
ATOM 900 C CA . ASN A 1 113 ? -1.905 -13.450 1.188 1.00 96.19 113 ASN A CA 1
ATOM 901 C C . ASN A 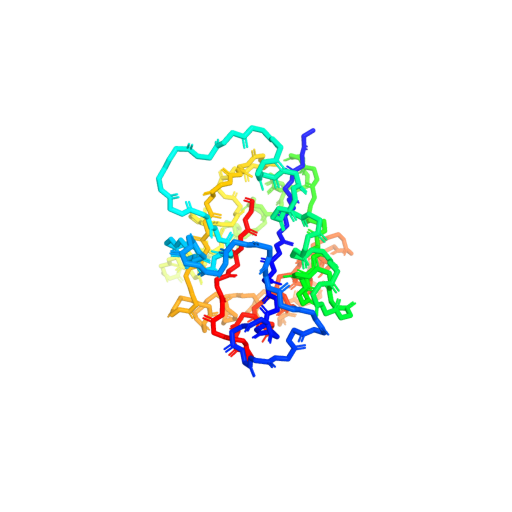1 113 ? -2.356 -13.223 2.645 1.00 96.19 113 ASN A C 1
ATOM 903 O O . ASN A 1 113 ? -3.056 -14.077 3.173 1.00 96.19 113 ASN A O 1
ATOM 907 N N . GLN A 1 114 ? -1.962 -12.115 3.285 1.00 97.56 114 GLN A N 1
ATOM 908 C CA . GLN A 1 114 ? -2.415 -11.694 4.621 1.00 97.56 114 GLN A CA 1
ATOM 909 C C . GLN A 1 114 ? -3.494 -10.604 4.550 1.00 97.56 114 GLN A C 1
ATOM 911 O O . GLN A 1 114 ? -4.149 -10.303 5.549 1.00 97.56 114 GLN A O 1
ATOM 916 N N . THR A 1 115 ? -3.691 -9.998 3.377 1.00 97.62 115 THR A N 1
ATOM 917 C CA . THR A 1 115 ? -4.692 -8.950 3.161 1.00 97.62 115 THR A CA 1
ATOM 918 C C . THR A 1 115 ? -6.132 -9.399 3.462 1.00 97.62 115 THR A C 1
ATOM 920 O O . THR A 1 115 ? -6.866 -8.600 4.047 1.00 97.62 115 THR A O 1
ATOM 923 N N . PRO A 1 116 ? -6.585 -10.636 3.147 1.00 98.31 116 PRO A N 1
ATOM 924 C CA . PRO A 1 116 ? -7.931 -11.079 3.521 1.00 98.31 116 PRO A CA 1
ATOM 925 C C . PRO A 1 116 ? -8.179 -11.032 5.035 1.00 98.31 116 PRO A C 1
ATOM 927 O O . PRO A 1 116 ? -9.259 -10.641 5.478 1.00 98.31 116 PRO A O 1
ATOM 930 N N . GLU A 1 117 ? -7.193 -11.425 5.840 1.00 97.88 117 GLU A N 1
ATOM 931 C CA . GLU A 1 117 ? -7.246 -11.361 7.300 1.00 97.88 117 GLU A CA 1
ATOM 932 C C . GLU A 1 117 ? -7.216 -9.913 7.795 1.00 97.88 117 GLU A C 1
ATOM 934 O O . GLU A 1 117 ? -8.025 -9.553 8.650 1.00 97.88 117 GLU A O 1
ATOM 939 N N . LEU A 1 118 ? -6.365 -9.063 7.212 1.00 98.31 118 LEU A N 1
ATOM 940 C CA . LEU A 1 118 ? -6.322 -7.637 7.546 1.00 98.31 118 LEU A CA 1
ATOM 941 C C . LEU A 1 118 ? -7.659 -6.946 7.251 1.00 98.31 118 LEU A C 1
ATOM 943 O O . LEU A 1 118 ? -8.156 -6.180 8.073 1.00 98.31 118 LEU A O 1
ATOM 947 N N . LEU A 1 119 ? -8.289 -7.252 6.118 1.00 98.38 119 LEU A N 1
ATOM 948 C CA . LEU A 1 119 ? -9.590 -6.690 5.766 1.00 98.38 119 LEU A CA 1
ATOM 949 C C . LEU A 1 119 ? -10.683 -7.108 6.761 1.00 98.38 119 LEU A C 1
ATOM 951 O O . LEU A 1 119 ? -11.565 -6.310 7.074 1.00 98.38 119 LEU A O 1
ATOM 955 N N . LYS A 1 120 ? -10.630 -8.336 7.297 1.00 96.88 120 LYS A N 1
ATOM 956 C CA . LYS A 1 120 ? -11.543 -8.768 8.371 1.00 96.88 120 LYS A CA 1
ATOM 957 C C . LYS A 1 120 ? -11.337 -7.937 9.637 1.00 96.88 120 LYS A C 1
ATOM 959 O O . LYS A 1 120 ? -12.323 -7.513 10.233 1.00 96.88 120 LYS A O 1
ATOM 964 N N . GLU A 1 121 ? -10.086 -7.681 10.021 1.00 96.38 121 GLU A N 1
ATOM 965 C CA . GLU A 1 121 ? -9.755 -6.821 11.164 1.00 96.38 121 GLU A CA 1
ATOM 966 C C . GLU A 1 121 ? -10.287 -5.394 10.972 1.00 96.38 121 GLU A C 1
ATOM 968 O O . GLU A 1 121 ? -10.965 -4.869 11.853 1.00 96.38 121 GLU A O 1
ATOM 973 N N . VAL A 1 122 ? -10.045 -4.794 9.803 1.00 97.06 122 VAL A N 1
ATOM 974 C CA . VAL A 1 122 ? -10.521 -3.445 9.453 1.00 97.06 122 VAL A CA 1
ATOM 975 C C . VAL A 1 122 ? -12.049 -3.373 9.476 1.00 97.06 122 VAL A C 1
ATOM 977 O O . VAL A 1 122 ? -12.618 -2.484 10.108 1.00 97.06 122 VAL A O 1
ATOM 980 N N . ASN A 1 123 ? -12.732 -4.331 8.845 1.00 96.12 123 ASN A N 1
ATOM 981 C CA . ASN A 1 123 ? -14.194 -4.364 8.817 1.00 96.12 123 ASN A CA 1
ATOM 982 C C . ASN A 1 123 ? -14.801 -4.559 10.210 1.00 96.12 123 ASN A C 1
ATOM 984 O O . ASN A 1 123 ? -15.839 -3.972 10.500 1.00 96.12 123 ASN A O 1
ATOM 988 N N . LEU A 1 124 ? -14.163 -5.343 11.083 1.00 93.56 124 LEU A N 1
ATOM 989 C CA . LEU A 1 124 ? -14.618 -5.513 12.461 1.00 93.56 124 LEU A CA 1
ATOM 990 C C . LEU A 1 124 ? -14.573 -4.188 13.240 1.00 93.56 124 LEU A C 1
ATOM 992 O O . LEU A 1 124 ? -15.473 -3.911 14.033 1.00 93.56 124 LEU A O 1
ATOM 996 N N . VAL A 1 125 ? -13.559 -3.352 12.996 1.00 93.19 125 VAL A N 1
ATOM 997 C CA . VAL A 1 125 ? -13.493 -2.010 13.588 1.00 93.19 125 VAL A CA 1
ATOM 998 C C . VAL A 1 125 ? -14.560 -1.090 12.991 1.00 93.19 125 VAL A C 1
ATOM 1000 O O . VAL A 1 125 ? -15.282 -0.437 13.741 1.00 93.19 125 VAL A O 1
ATOM 1003 N N . LEU A 1 126 ? -14.721 -1.083 11.664 1.00 93.62 126 LEU A N 1
ATOM 1004 C CA . LEU A 1 126 ? -15.723 -0.256 10.975 1.00 93.62 126 LEU A CA 1
ATOM 1005 C C . LEU A 1 126 ? -17.170 -0.613 11.346 1.00 93.62 126 LEU A C 1
ATOM 1007 O O . LEU A 1 126 ? -18.028 0.262 11.356 1.00 93.62 126 LEU A O 1
ATOM 1011 N N . GLN A 1 127 ? -17.450 -1.871 11.700 1.00 89.75 127 GLN A N 1
ATOM 1012 C CA . GLN A 1 127 ? -18.753 -2.282 12.242 1.00 89.75 127 GLN A CA 1
ATOM 1013 C C . GLN A 1 127 ? -19.085 -1.608 13.581 1.00 89.75 127 GLN A C 1
ATOM 1015 O O . GLN A 1 127 ? -20.252 -1.528 13.949 1.00 89.75 127 GLN A O 1
ATOM 1020 N N . SER A 1 128 ? -18.075 -1.111 14.298 1.00 83.25 128 SER A N 1
ATOM 1021 C CA . SER A 1 128 ? -18.235 -0.328 15.525 1.00 83.25 128 SER A CA 1
ATOM 1022 C C . SER A 1 128 ? -18.226 1.179 15.226 1.00 83.25 128 SER A C 1
ATOM 1024 O O . SER A 1 128 ? -17.644 1.953 15.980 1.00 83.25 128 SER A O 1
ATOM 1026 N N . SER A 1 129 ? -18.838 1.612 14.115 1.00 75.19 129 SER A N 1
ATOM 1027 C CA . SER A 1 129 ? -18.777 3.000 13.625 1.00 75.19 129 SER A CA 1
ATOM 1028 C C . SER A 1 129 ? -19.216 4.045 14.651 1.00 75.19 129 SER A C 1
ATOM 1030 O O . SER A 1 129 ? -18.682 5.148 14.663 1.00 75.19 129 SER A O 1
ATOM 1032 N N . ASP A 1 130 ? -20.144 3.690 15.539 1.00 83.62 130 ASP A N 1
ATOM 1033 C CA . ASP A 1 130 ? -20.754 4.614 16.502 1.00 83.62 130 ASP A CA 1
ATOM 1034 C C . A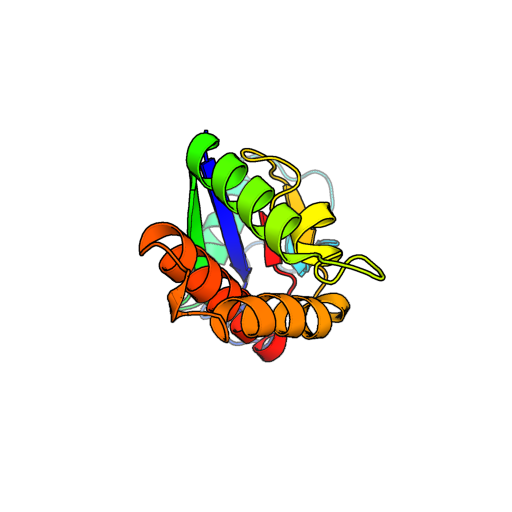SP A 1 130 ? -19.778 5.115 17.580 1.00 83.62 130 ASP A C 1
ATOM 1036 O O . ASP A 1 130 ? -20.060 6.098 18.264 1.00 83.62 130 ASP A O 1
ATOM 1040 N N . ILE A 1 131 ? -18.634 4.442 17.742 1.00 86.62 131 ILE A N 1
ATOM 1041 C CA . ILE A 1 131 ? -17.584 4.817 18.699 1.00 86.62 131 ILE A CA 1
ATOM 1042 C C . ILE A 1 131 ? -16.333 5.385 18.022 1.00 86.62 131 ILE A C 1
ATOM 1044 O O . ILE A 1 131 ? -15.385 5.737 18.722 1.00 86.62 131 ILE A O 1
ATOM 1048 N N . LEU A 1 132 ? -16.310 5.464 16.686 1.00 89.38 132 LEU A N 1
ATOM 1049 C CA . LEU A 1 132 ? -15.175 6.004 15.946 1.00 89.38 132 LEU A CA 1
ATOM 1050 C C . LEU A 1 132 ? -15.231 7.528 15.930 1.00 89.38 132 LEU A C 1
ATOM 1052 O O . LEU A 1 132 ? -16.236 8.143 15.571 1.00 89.38 132 LEU A O 1
ATOM 1056 N N . THR A 1 133 ? -14.107 8.154 16.250 1.00 92.38 133 THR A N 1
ATOM 1057 C CA . THR A 1 133 ? -13.892 9.552 15.881 1.00 92.38 133 THR A CA 1
ATOM 1058 C C . THR A 1 133 ? -13.787 9.675 14.354 1.00 92.38 133 THR A C 1
ATOM 1060 O O . THR A 1 133 ? -13.375 8.718 13.690 1.00 92.38 133 THR A O 1
ATOM 1063 N N . PRO A 1 134 ? -14.058 10.856 13.764 1.00 92.56 134 PRO A N 1
ATOM 1064 C CA . PRO A 1 134 ? -13.892 11.058 12.321 1.00 92.56 134 PRO A CA 1
ATOM 1065 C C . PRO A 1 134 ? -12.492 10.669 11.817 1.00 92.56 134 PRO A C 1
ATOM 1067 O O . PRO A 1 134 ? -12.352 10.036 10.775 1.00 92.56 134 PRO A O 1
ATOM 1070 N N . GLY A 1 135 ? -11.452 10.966 12.605 1.00 92.12 135 GLY A N 1
ATOM 1071 C CA . GLY A 1 135 ? -10.075 10.608 12.266 1.00 92.12 135 GLY A CA 1
ATOM 1072 C C . GLY A 1 135 ? -9.786 9.104 12.327 1.00 92.12 135 GLY A C 1
ATOM 1073 O O . GLY A 1 135 ? -8.970 8.613 11.549 1.00 92.12 135 GLY A O 1
ATOM 1074 N N . GLU A 1 136 ? -10.433 8.345 13.210 1.00 93.88 136 GLU A N 1
ATOM 1075 C CA . GLU A 1 136 ? -10.323 6.878 13.203 1.00 93.88 136 GLU A CA 1
ATOM 1076 C C . GLU A 1 136 ? -11.096 6.287 12.026 1.00 93.88 136 GLU A C 1
ATOM 1078 O O . GLU A 1 136 ? -10.566 5.434 11.317 1.00 93.88 136 GLU A O 1
ATOM 1083 N N . GLN A 1 137 ? -12.305 6.786 11.763 1.00 94.88 137 GLN A N 1
ATOM 1084 C CA . GLN A 1 137 ? -13.116 6.343 10.633 1.00 94.88 137 GLN A CA 1
ATOM 1085 C C . GLN A 1 137 ? -12.380 6.534 9.302 1.00 94.88 137 GLN A C 1
ATOM 1087 O O . GLN A 1 137 ? -12.255 5.589 8.529 1.00 94.88 137 GLN A O 1
ATOM 1092 N N . GLU A 1 138 ? -11.814 7.717 9.062 1.00 95.81 138 GLU A N 1
ATOM 1093 C CA . GLU A 1 138 ? -10.991 7.985 7.879 1.00 95.81 138 GLU A CA 1
ATOM 1094 C C . GLU A 1 138 ? -9.801 7.023 7.749 1.00 95.81 138 GLU A C 1
ATOM 1096 O O . GLU A 1 138 ? -9.511 6.558 6.646 1.00 95.81 138 GLU A O 1
ATOM 1101 N N . PHE A 1 139 ? -9.123 6.704 8.860 1.00 97.25 139 PHE A N 1
ATOM 1102 C CA . PHE A 1 139 ? -7.989 5.775 8.856 1.00 97.25 139 PHE A CA 1
ATOM 1103 C C . PHE A 1 139 ? -8.433 4.373 8.424 1.00 97.25 139 PHE A C 1
ATOM 1105 O O . PHE A 1 139 ? -7.815 3.766 7.549 1.00 97.25 139 PHE A O 1
ATOM 1112 N N . PHE A 1 140 ? -9.514 3.851 9.009 1.00 97.50 140 PHE A N 1
ATOM 1113 C CA . PHE A 1 140 ? -9.982 2.502 8.693 1.00 97.50 140 PHE A CA 1
ATOM 1114 C C . PHE A 1 140 ? -10.607 2.409 7.299 1.00 97.50 140 PHE A C 1
ATOM 1116 O O . PHE A 1 140 ? -10.431 1.392 6.632 1.00 97.50 140 PHE A O 1
ATOM 1123 N N . GLU A 1 141 ? -11.253 3.466 6.808 1.00 97.75 141 GLU A N 1
ATOM 1124 C CA . GLU A 1 141 ? -11.713 3.533 5.417 1.00 97.75 141 GLU A CA 1
ATOM 1125 C C . GLU A 1 141 ? -10.535 3.570 4.427 1.00 97.75 141 GLU A C 1
ATOM 1127 O O . GLU A 1 141 ? -10.582 2.901 3.394 1.00 97.75 141 GLU A O 1
ATOM 1132 N N . ALA A 1 142 ? -9.446 4.283 4.739 1.00 98.12 142 ALA A N 1
ATOM 1133 C CA . ALA A 1 142 ? -8.219 4.241 3.935 1.00 98.12 142 ALA A CA 1
ATOM 1134 C C . ALA A 1 142 ? -7.596 2.837 3.923 1.00 98.12 142 ALA A C 1
ATOM 1136 O O . ALA A 1 142 ? -7.303 2.289 2.858 1.00 98.12 142 ALA A O 1
ATOM 1137 N N . MET A 1 143 ? -7.486 2.197 5.091 1.00 98.38 143 MET A N 1
ATOM 1138 C CA . MET A 1 143 ? -7.011 0.814 5.192 1.00 98.38 143 MET A CA 1
ATOM 1139 C C . MET A 1 143 ? -7.893 -0.170 4.423 1.00 98.38 143 MET A C 1
ATOM 1141 O O . MET A 1 143 ? -7.375 -1.104 3.810 1.00 98.38 143 MET A O 1
ATOM 1145 N N . LYS A 1 144 ? -9.211 0.040 4.415 1.00 98.44 144 LYS A N 1
ATOM 1146 C CA . LYS A 1 144 ? -10.144 -0.773 3.636 1.00 98.44 144 LYS A CA 1
ATOM 1147 C C . LYS A 1 144 ? -9.881 -0.638 2.136 1.00 98.44 144 LYS A C 1
ATOM 1149 O O . LYS A 1 144 ? -9.736 -1.664 1.475 1.00 98.44 144 LYS A O 1
ATOM 1154 N N . ARG A 1 145 ? -9.723 0.588 1.619 1.00 98.62 145 ARG A N 1
ATOM 1155 C CA . ARG A 1 145 ? -9.378 0.832 0.204 1.00 98.62 145 ARG A CA 1
ATOM 1156 C C . ARG A 1 145 ? -8.055 0.173 -0.189 1.00 98.62 145 ARG A C 1
ATOM 1158 O O . ARG A 1 145 ? -7.978 -0.460 -1.239 1.00 98.62 145 ARG A O 1
ATOM 1165 N N . LEU A 1 146 ? -7.038 0.255 0.671 1.00 98.62 146 LEU A N 1
ATOM 1166 C CA . LEU A 1 146 ? -5.754 -0.426 0.464 1.00 98.62 146 LEU A CA 1
ATOM 1167 C C . LEU A 1 146 ? -5.921 -1.950 0.425 1.00 98.62 146 LEU A C 1
ATOM 1169 O O . LEU A 1 146 ? -5.382 -2.610 -0.461 1.00 98.62 146 LEU A O 1
ATOM 1173 N N . CYS A 1 147 ? -6.704 -2.521 1.340 1.00 98.62 147 CYS A N 1
ATOM 1174 C CA . CYS A 1 147 ? -6.978 -3.955 1.335 1.00 98.62 147 CYS A CA 1
ATOM 1175 C C . CYS A 1 147 ? -7.708 -4.394 0.063 1.00 98.62 147 CYS A C 1
ATOM 1177 O O . CYS A 1 147 ? -7.305 -5.363 -0.573 1.00 98.62 147 CYS A O 1
ATOM 1179 N N . GLU A 1 148 ? -8.756 -3.679 -0.340 1.00 98.44 148 GLU A N 1
ATOM 1180 C CA . GLU A 1 148 ? -9.516 -3.980 -1.556 1.00 98.44 148 GLU A CA 1
ATOM 1181 C C . GLU A 1 148 ? -8.633 -3.891 -2.808 1.00 98.44 148 GLU A C 1
ATOM 1183 O O . GLU A 1 148 ? -8.666 -4.791 -3.649 1.00 98.44 148 GLU A O 1
ATOM 1188 N N . ALA A 1 149 ? -7.770 -2.874 -2.898 1.00 98.12 149 ALA A N 1
ATOM 1189 C CA . ALA A 1 149 ? -6.800 -2.738 -3.980 1.00 98.12 149 ALA A CA 1
ATOM 1190 C C . ALA A 1 149 ? -5.775 -3.882 -3.997 1.00 98.12 149 ALA A C 1
ATOM 1192 O O . ALA A 1 149 ? -5.466 -4.427 -5.062 1.00 98.12 149 ALA A O 1
ATOM 1193 N N . SER A 1 150 ? -5.258 -4.274 -2.831 1.00 98.00 150 SE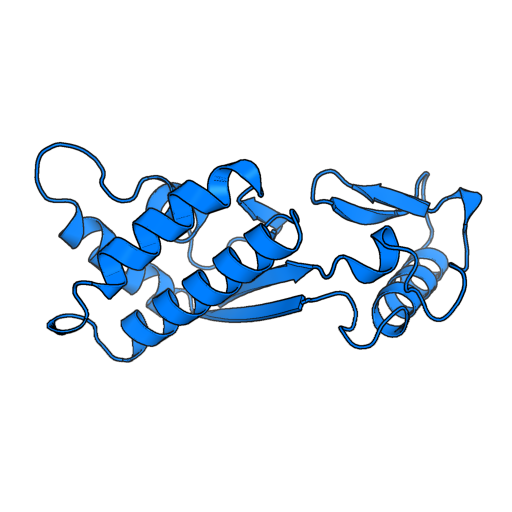R A N 1
ATOM 1194 C CA . SER A 1 150 ? -4.309 -5.384 -2.702 1.00 98.00 150 SER A CA 1
ATOM 1195 C C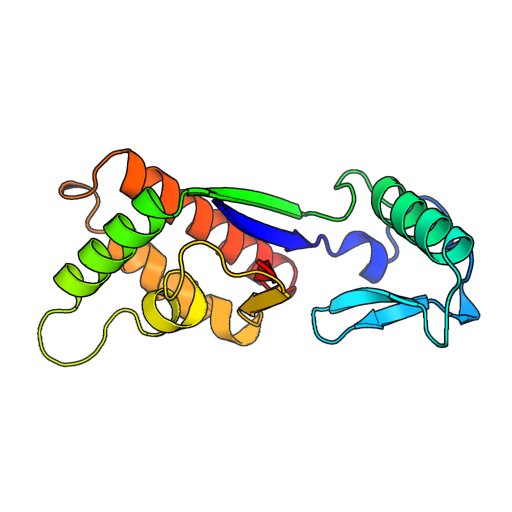 . SER A 1 150 ? -4.954 -6.712 -3.111 1.00 98.00 150 SER A C 1
ATOM 1197 O O . SER A 1 150 ? -4.363 -7.467 -3.880 1.00 98.00 150 SER A O 1
ATOM 1199 N N . LEU A 1 151 ? -6.205 -6.963 -2.714 1.00 97.69 151 LEU A N 1
ATOM 1200 C CA . LEU A 1 151 ? -6.956 -8.149 -3.141 1.00 97.69 151 LEU A CA 1
ATOM 1201 C C . LEU A 1 151 ? -7.251 -8.148 -4.645 1.00 97.69 151 LEU A C 1
ATOM 1203 O O . LEU A 1 151 ? -7.135 -9.189 -5.287 1.00 97.69 151 LEU A O 1
ATOM 1207 N N . ALA A 1 152 ? -7.610 -6.996 -5.216 1.00 96.31 152 ALA A N 1
ATOM 1208 C CA . ALA A 1 152 ? -7.920 -6.877 -6.639 1.00 96.31 152 ALA A CA 1
ATOM 1209 C C . ALA A 1 152 ? -6.690 -7.088 -7.536 1.00 96.31 152 ALA A C 1
ATOM 1211 O O . ALA A 1 152 ? -6.807 -7.600 -8.648 1.00 96.31 152 ALA A O 1
ATOM 1212 N N . THR A 1 153 ? -5.509 -6.686 -7.063 1.00 94.81 153 THR A N 1
ATOM 1213 C CA . THR A 1 153 ? -4.261 -6.740 -7.840 1.00 94.81 153 THR A CA 1
ATOM 1214 C C . THR A 1 153 ? -3.380 -7.934 -7.500 1.00 94.81 153 THR A C 1
ATOM 1216 O O . THR A 1 153 ? -2.499 -8.273 -8.287 1.00 94.81 153 THR A O 1
ATOM 1219 N N . GLY A 1 154 ? -3.556 -8.550 -6.331 1.00 94.62 154 GLY A N 1
ATOM 1220 C CA . GLY A 1 154 ? -2.600 -9.503 -5.771 1.00 94.62 154 GLY A CA 1
ATOM 1221 C C . GLY A 1 154 ? -1.266 -8.873 -5.346 1.00 94.62 154 GLY A C 1
ATOM 1222 O O . GLY A 1 154 ? -0.331 -9.611 -5.046 1.00 94.62 154 GLY A O 1
ATOM 1223 N N . ASN A 1 155 ? -1.152 -7.539 -5.331 1.00 95.69 155 ASN A N 1
ATOM 1224 C CA . ASN A 1 155 ? 0.046 -6.831 -4.876 1.00 95.69 155 ASN A CA 1
ATOM 1225 C C . ASN A 1 155 ? -0.004 -6.591 -3.358 1.00 95.69 155 ASN A C 1
ATOM 1227 O O . ASN A 1 155 ? -1.098 -6.468 -2.797 1.00 95.69 155 ASN A O 1
ATOM 1231 N N . PRO A 1 156 ? 1.149 -6.522 -2.670 1.00 97.00 156 PRO A N 1
ATOM 1232 C CA . PRO A 1 156 ? 1.182 -6.204 -1.246 1.00 97.00 156 PRO A CA 1
ATOM 1233 C C . PRO A 1 156 ? 0.776 -4.747 -0.970 1.00 97.00 156 PRO A C 1
ATOM 1235 O O . PRO A 1 156 ? 0.763 -3.906 -1.872 1.00 97.00 156 PRO A O 1
ATOM 1238 N N . ILE A 1 157 ? 0.466 -4.460 0.296 1.00 97.75 157 ILE A N 1
ATOM 1239 C CA . ILE A 1 157 ? 0.340 -3.089 0.813 1.00 97.75 157 ILE A CA 1
ATOM 1240 C C . ILE A 1 157 ? 1.720 -2.670 1.322 1.00 97.75 157 ILE A C 1
ATOM 1242 O O . ILE A 1 157 ? 2.213 -3.294 2.263 1.00 97.75 157 ILE A O 1
ATOM 1246 N N . GLY A 1 158 ? 2.338 -1.669 0.699 1.00 95.94 158 GLY A N 1
ATOM 1247 C CA . GLY A 1 158 ? 3.630 -1.110 1.115 1.00 95.94 158 GLY A CA 1
ATOM 1248 C C . GLY A 1 158 ? 3.471 0.131 1.993 1.00 95.94 158 GLY A C 1
ATOM 1249 O O . GLY A 1 158 ? 2.457 0.823 1.872 1.00 95.94 158 GLY A O 1
ATOM 1250 N N . PHE A 1 159 ? 4.473 0.392 2.835 1.00 94.50 159 PHE A N 1
ATOM 1251 C CA . PHE A 1 159 ? 4.589 1.550 3.733 1.00 94.50 159 PHE A CA 1
ATOM 1252 C C . PHE A 1 159 ? 5.943 2.258 3.550 1.00 94.50 159 PHE A C 1
ATOM 1254 O O . PHE A 1 159 ? 6.925 1.589 3.150 1.00 94.50 159 PHE A O 1
#